Protein AF-A0A6N8IM04-F1 (afdb_monomer)

Structure (mmCIF, N/CA/C/O backbone):
data_AF-A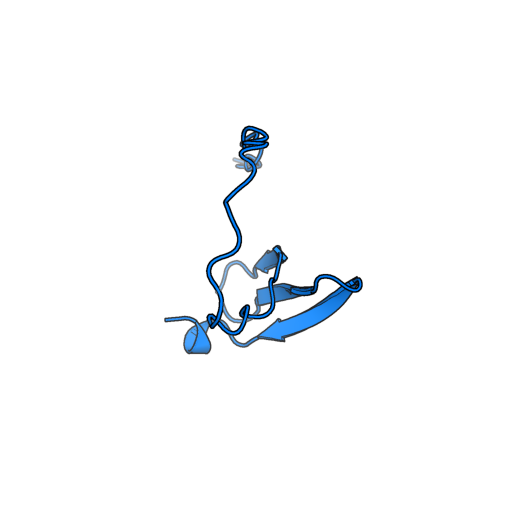0A6N8IM04-F1
#
_entry.id   AF-A0A6N8IM04-F1
#
loop_
_atom_site.group_PDB
_atom_site.id
_atom_site.type_symbol
_atom_site.label_atom_id
_atom_site.label_alt_id
_atom_site.label_comp_id
_atom_site.label_asym_id
_atom_site.label_entity_id
_atom_site.label_seq_id
_atom_site.pdbx_PDB_ins_code
_atom_site.Cartn_x
_atom_site.Cartn_y
_atom_site.Cartn_z
_atom_site.occupancy
_atom_site.B_iso_or_equiv
_atom_site.auth_seq_id
_atom_site.auth_comp_id
_atom_site.auth_asym_id
_atom_site.auth_atom_id
_atom_site.pdbx_PDB_model_num
ATOM 1 N N . GLY A 1 1 ? -13.219 20.560 5.926 1.00 37.59 1 GLY A N 1
ATOM 2 C CA . GLY A 1 1 ? -11.780 20.488 6.214 1.00 37.59 1 GLY A CA 1
ATOM 3 C C . GLY A 1 1 ? -11.250 19.286 5.488 1.00 37.59 1 GLY A C 1
ATOM 4 O O . GLY A 1 1 ? -11.481 18.177 5.941 1.00 37.59 1 GLY A O 1
ATOM 5 N N . GLU A 1 2 ? -10.669 19.500 4.319 1.00 44.19 2 GLU A N 1
ATOM 6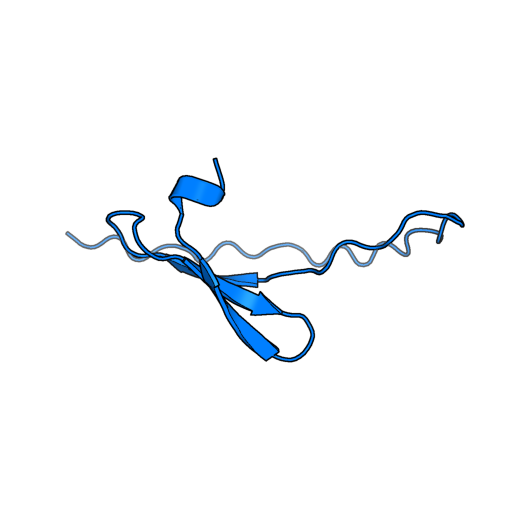 C CA . GLU A 1 2 ? -10.096 18.435 3.498 1.00 44.19 2 GLU A CA 1
ATOM 7 C C . GLU A 1 2 ? -8.583 18.425 3.692 1.00 44.19 2 GLU A C 1
ATOM 9 O O . GLU A 1 2 ? -7.973 19.495 3.685 1.00 44.19 2 GLU A O 1
ATOM 14 N N . PRO A 1 3 ? -7.964 17.244 3.805 1.00 47.59 3 PRO A N 1
ATOM 15 C CA . PRO A 1 3 ? -6.588 17.098 3.381 1.00 47.59 3 PRO A CA 1
ATOM 16 C C . PRO A 1 3 ? -6.529 16.085 2.235 1.00 47.59 3 PRO A C 1
ATOM 18 O O . PRO A 1 3 ? -6.570 14.876 2.445 1.00 47.59 3 PRO A O 1
ATOM 21 N N . ALA A 1 4 ? -6.423 16.594 1.011 1.00 50.59 4 ALA A N 1
ATOM 22 C CA . ALA A 1 4 ? -5.893 15.847 -0.118 1.00 50.59 4 ALA A CA 1
ATOM 23 C C . ALA A 1 4 ? -4.498 16.408 -0.401 1.00 50.59 4 ALA A C 1
ATOM 25 O O . ALA A 1 4 ? -4.365 17.468 -1.005 1.00 50.59 4 ALA A O 1
ATOM 26 N N . ALA A 1 5 ? -3.456 15.739 0.086 1.00 48.91 5 ALA A N 1
ATOM 27 C CA . ALA A 1 5 ? -2.088 16.078 -0.283 1.00 48.91 5 ALA A CA 1
ATOM 28 C C . ALA A 1 5 ? -1.171 14.868 -0.101 1.00 48.91 5 ALA A C 1
ATOM 30 O O . ALA A 1 5 ? -0.575 14.687 0.953 1.00 48.91 5 ALA A O 1
ATOM 31 N N . CYS A 1 6 ? -1.021 14.078 -1.162 1.00 40.31 6 CYS A N 1
ATOM 32 C CA . CYS A 1 6 ? 0.112 13.168 -1.324 1.00 40.31 6 CYS A CA 1
ATOM 33 C C . CYS A 1 6 ? 0.694 13.369 -2.730 1.00 40.31 6 CYS A C 1
ATOM 35 O O . CYS A 1 6 ? 0.654 12.484 -3.575 1.00 40.31 6 CYS A O 1
ATOM 37 N N . GLY A 1 7 ? 1.165 14.587 -3.004 1.00 51.09 7 GLY A N 1
ATOM 38 C CA . GLY A 1 7 ? 1.893 14.946 -4.222 1.00 51.09 7 GLY A CA 1
ATOM 39 C C . GLY A 1 7 ? 3.356 15.228 -3.899 1.00 51.09 7 GLY A C 1
ATOM 40 O O . GLY A 1 7 ? 3.787 16.372 -3.977 1.00 51.09 7 GLY A O 1
ATOM 41 N N . GLY A 1 8 ? 4.099 14.210 -3.462 1.00 37.34 8 GLY A N 1
ATOM 42 C CA . GLY A 1 8 ? 5.550 14.289 -3.298 1.00 37.34 8 GLY A CA 1
ATOM 43 C C . GLY A 1 8 ? 6.232 13.712 -4.532 1.00 37.34 8 GLY A C 1
ATOM 44 O O . GLY A 1 8 ? 6.193 12.503 -4.738 1.00 37.34 8 GLY A O 1
ATOM 45 N N . ALA A 1 9 ? 6.824 14.569 -5.364 1.00 48.94 9 ALA A N 1
ATOM 46 C CA . ALA A 1 9 ? 7.680 14.141 -6.464 1.00 48.94 9 ALA A CA 1
ATOM 47 C C . ALA A 1 9 ? 8.896 13.389 -5.898 1.00 48.94 9 ALA A C 1
ATOM 49 O O . ALA A 1 9 ? 9.678 13.957 -5.136 1.00 48.94 9 ALA A O 1
ATOM 50 N N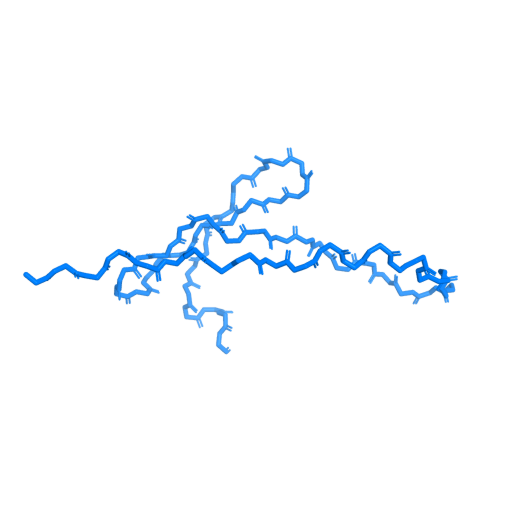 . VAL A 1 10 ? 9.046 12.114 -6.255 1.00 58.25 10 VAL A N 1
ATOM 51 C CA . VAL A 1 10 ? 10.285 11.366 -6.017 1.00 58.25 10 VAL A CA 1
ATOM 52 C C . VAL A 1 10 ? 11.283 11.733 -7.122 1.00 58.25 10 VAL A C 1
ATOM 54 O O . VAL A 1 10 ? 10.901 11.699 -8.294 1.00 58.25 10 VAL A O 1
ATOM 57 N N . PRO A 1 11 ? 12.524 12.141 -6.804 1.00 51.94 11 PRO A N 1
ATOM 58 C CA . PRO A 1 11 ? 13.517 12.410 -7.834 1.00 51.94 11 PRO A CA 1
ATOM 59 C C . PRO A 1 11 ? 13.956 11.106 -8.515 1.00 51.94 11 PRO A C 1
ATOM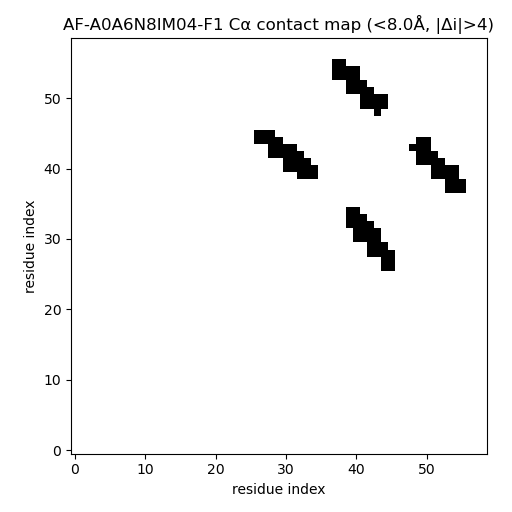 61 O O . PRO A 1 11 ? 14.173 10.082 -7.864 1.00 51.94 11 PRO A O 1
ATOM 64 N N . ASP A 1 12 ? 14.058 11.176 -9.841 1.00 52.31 12 ASP A N 1
ATOM 65 C CA . ASP A 1 12 ? 14.569 10.136 -10.733 1.00 52.31 12 ASP A CA 1
ATOM 66 C C . ASP A 1 12 ? 16.086 9.989 -10.531 1.00 52.31 12 ASP A C 1
ATOM 68 O O . ASP A 1 12 ? 16.895 10.674 -11.152 1.00 52.31 12 ASP A O 1
ATOM 72 N N . GLU A 1 13 ? 16.489 9.131 -9.594 1.00 52.09 13 GLU A N 1
ATOM 73 C CA . GLU A 1 13 ? 17.893 8.761 -9.404 1.00 52.09 13 GLU A CA 1
ATOM 74 C C . GLU A 1 13 ? 18.266 7.654 -10.401 1.00 52.09 13 GLU A C 1
ATOM 76 O O . GLU A 1 13 ? 18.323 6.463 -10.075 1.00 52.09 13 GLU A O 1
ATOM 81 N N . ALA A 1 14 ? 18.540 8.064 -11.641 1.00 53.34 14 ALA A N 1
ATOM 82 C CA . ALA A 1 14 ? 19.196 7.259 -12.668 1.00 53.34 14 ALA A CA 1
ATOM 83 C C . ALA A 1 14 ? 20.676 7.001 -12.308 1.00 53.34 14 ALA A C 1
ATOM 85 O O . ALA A 1 14 ? 21.605 7.469 -12.965 1.00 53.34 14 ALA A O 1
ATOM 86 N N . GLY A 1 15 ? 20.911 6.250 -11.231 1.00 45.19 15 GLY A N 1
ATOM 87 C CA . GLY A 1 15 ? 22.222 5.738 -10.848 1.00 45.19 15 GLY A CA 1
ATOM 88 C C . GLY A 1 15 ? 22.373 4.285 -11.286 1.00 45.19 15 GLY A C 1
ATOM 89 O O . GLY A 1 15 ? 21.800 3.388 -10.666 1.00 45.19 15 GLY A O 1
ATOM 90 N N . SER A 1 16 ? 23.163 4.029 -12.332 1.00 55.72 16 SER A N 1
ATOM 91 C CA . SER A 1 16 ? 23.538 2.680 -12.781 1.00 55.72 16 SER A CA 1
ATOM 92 C C . SER A 1 16 ? 24.277 1.920 -11.672 1.00 55.72 16 SER A C 1
ATOM 94 O O . SER A 1 16 ? 25.502 1.970 -11.554 1.00 55.72 16 SER A O 1
ATOM 96 N N . ARG A 1 17 ? 23.525 1.219 -10.818 1.00 58.34 17 ARG A N 1
ATOM 97 C CA . ARG A 1 17 ? 24.064 0.395 -9.736 1.00 58.34 17 ARG A CA 1
ATOM 98 C C . ARG A 1 17 ? 24.616 -0.901 -10.323 1.00 58.34 17 ARG A C 1
ATOM 100 O O . ARG A 1 17 ? 23.858 -1.775 -10.727 1.00 58.34 17 ARG A O 1
ATOM 107 N N . VAL A 1 18 ? 25.944 -1.007 -10.326 1.00 56.97 18 VAL A N 1
ATOM 108 C CA . VAL A 1 18 ? 26.721 -2.201 -10.691 1.00 56.97 18 VAL A CA 1
ATOM 109 C C . VAL A 1 18 ? 26.087 -3.461 -10.084 1.00 56.97 18 VAL A C 1
ATOM 111 O O . VAL A 1 18 ? 25.934 -3.564 -8.860 1.00 56.97 18 VAL A O 1
ATOM 114 N N . GLU A 1 19 ? 25.695 -4.408 -10.939 1.00 57.41 19 GLU A N 1
ATOM 115 C CA . GLU A 1 19 ? 25.065 -5.662 -10.524 1.00 57.41 19 GLU A CA 1
ATOM 116 C C . GLU A 1 19 ? 26.094 -6.551 -9.814 1.00 57.41 19 GLU A C 1
ATOM 118 O O . GLU A 1 19 ? 26.995 -7.115 -10.428 1.00 57.41 19 GLU A O 1
ATOM 12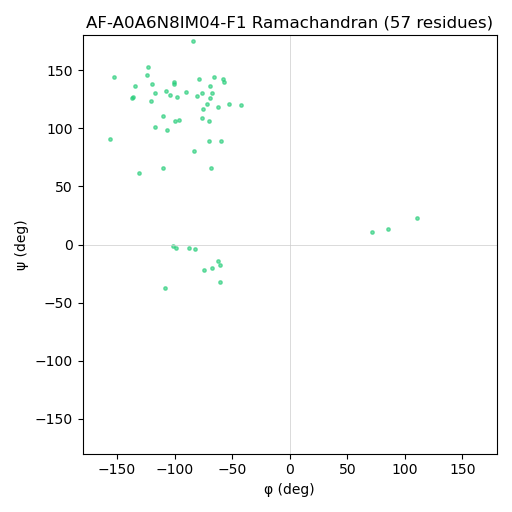3 N N . GLN A 1 20 ? 25.986 -6.654 -8.486 1.00 62.03 20 GLN A N 1
ATOM 124 C CA . GLN A 1 20 ? 26.763 -7.631 -7.722 1.00 62.03 20 GLN A CA 1
ATOM 125 C C . GLN A 1 20 ? 26.131 -9.019 -7.905 1.00 62.03 20 GLN A C 1
ATOM 127 O O . GLN A 1 20 ? 24.919 -9.143 -7.695 1.00 62.03 20 GLN A O 1
ATOM 132 N N . PRO A 1 21 ? 26.914 -10.055 -8.252 1.00 59.31 21 PRO A N 1
ATOM 133 C CA . PRO A 1 21 ? 26.387 -11.395 -8.456 1.00 59.31 21 PRO A CA 1
ATOM 134 C C . PRO A 1 21 ? 25.943 -11.980 -7.108 1.00 59.31 21 PRO A C 1
ATOM 136 O O . PRO A 1 21 ? 26.723 -12.012 -6.159 1.00 59.31 21 PRO A O 1
ATO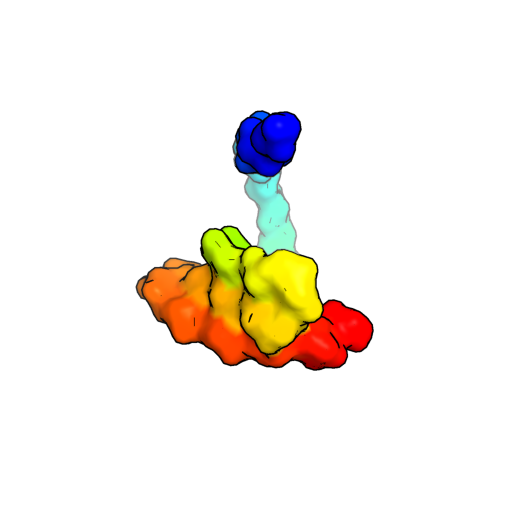M 139 N N . GLY A 1 22 ? 24.686 -12.429 -7.024 1.00 60.97 22 GLY A N 1
ATOM 140 C CA . GLY A 1 22 ? 24.202 -13.257 -5.911 1.00 60.97 22 GLY A CA 1
ATOM 141 C C . GLY A 1 22 ? 23.198 -12.633 -4.937 1.00 60.97 22 GLY A C 1
ATOM 142 O O . GLY A 1 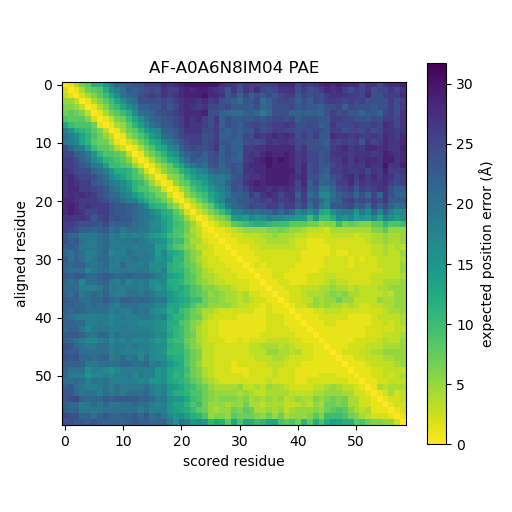22 ? 23.095 -13.113 -3.815 1.00 60.97 22 GLY A O 1
ATOM 143 N N . ARG A 1 23 ? 22.439 -11.599 -5.319 1.00 65.44 23 ARG A N 1
ATOM 144 C CA . ARG A 1 23 ? 21.264 -11.176 -4.531 1.00 65.44 23 ARG A CA 1
ATOM 145 C C . ARG A 1 23 ? 20.010 -11.505 -5.317 1.00 65.44 23 ARG A C 1
ATOM 147 O O . ARG A 1 23 ? 19.769 -10.885 -6.352 1.00 65.44 23 ARG A O 1
ATOM 154 N N . GLU A 1 24 ? 19.242 -12.476 -4.840 1.00 73.31 24 GLU A N 1
ATOM 155 C CA . GLU A 1 24 ? 17.878 -12.680 -5.317 1.00 73.31 24 GLU A CA 1
ATOM 156 C C . GLU A 1 24 ? 17.142 -11.345 -5.189 1.00 73.31 24 GLU A C 1
ATOM 158 O O . GLU A 1 24 ? 17.126 -10.717 -4.125 1.00 73.31 24 GLU A O 1
ATOM 163 N N . ARG A 1 25 ? 16.641 -10.834 -6.314 1.00 81.75 25 ARG A N 1
ATOM 164 C CA . ARG A 1 25 ? 15.882 -9.590 -6.308 1.00 81.75 25 ARG A CA 1
ATOM 165 C C . ARG A 1 25 ? 14.512 -9.912 -5.736 1.00 81.75 25 ARG A C 1
ATOM 167 O O . ARG A 1 25 ? 13.772 -10.687 -6.330 1.00 81.75 25 ARG A O 1
ATOM 174 N N . PHE A 1 26 ? 14.188 -9.313 -4.595 1.00 86.56 26 PHE A N 1
ATOM 175 C CA . PHE A 1 26 ? 12.819 -9.326 -4.101 1.00 86.56 26 PHE A CA 1
ATOM 176 C C . PHE A 1 26 ? 11.890 -8.711 -5.146 1.00 86.56 26 PHE A C 1
ATOM 178 O O . PHE A 1 26 ? 12.260 -7.737 -5.812 1.00 86.56 26 PHE A O 1
ATOM 185 N N . ALA A 1 27 ? 10.691 -9.280 -5.258 1.00 89.94 27 ALA A N 1
ATOM 186 C CA . ALA A 1 27 ? 9.629 -8.699 -6.060 1.00 89.94 27 ALA A CA 1
ATOM 187 C C . ALA A 1 27 ? 9.338 -7.270 -5.582 1.00 89.94 27 ALA A C 1
ATOM 189 O O . ALA A 1 27 ? 9.366 -6.980 -4.380 1.00 89.94 27 ALA A O 1
ATOM 190 N N . ARG A 1 28 ? 9.098 -6.371 -6.536 1.00 91.94 28 ARG A N 1
ATOM 191 C CA . ARG A 1 28 ? 8.798 -4.967 -6.260 1.00 91.94 28 ARG A CA 1
ATOM 192 C C . ARG A 1 28 ? 7.303 -4.735 -6.357 1.00 91.94 28 ARG A C 1
ATOM 194 O O . ARG A 1 28 ? 6.647 -5.247 -7.258 1.00 91.94 28 ARG A O 1
ATOM 201 N N . PHE A 1 29 ? 6.798 -3.922 -5.442 1.00 94.50 29 PHE A N 1
ATOM 202 C CA . PHE A 1 29 ? 5.385 -3.603 -5.348 1.00 94.50 29 PHE A CA 1
ATOM 203 C C . PHE A 1 29 ? 5.204 -2.103 -5.153 1.00 94.50 29 PHE A C 1
ATOM 205 O O . PHE A 1 29 ? 5.906 -1.482 -4.351 1.00 94.50 29 PHE A O 1
ATOM 212 N N . ARG A 1 30 ? 4.247 -1.518 -5.871 1.00 95.81 30 ARG A N 1
ATOM 213 C CA . ARG A 1 30 ? 3.834 -0.122 -5.721 1.00 95.81 30 ARG A CA 1
ATOM 214 C C . ARG A 1 30 ? 2.516 -0.066 -4.964 1.00 95.81 30 ARG A C 1
ATOM 216 O O . ARG A 1 30 ? 1.564 -0.726 -5.359 1.00 95.81 30 ARG A O 1
ATOM 223 N N . ASN A 1 31 ? 2.436 0.735 -3.903 1.00 94.31 31 ASN A N 1
ATOM 224 C CA . ASN A 1 31 ? 1.164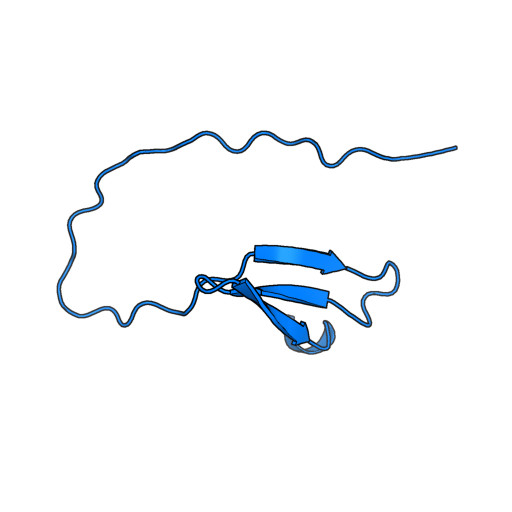 0.970 -3.220 1.00 94.31 31 ASN A CA 1
ATOM 225 C C . ASN A 1 31 ? 0.210 1.757 -4.135 1.00 94.31 31 ASN A C 1
ATOM 227 O O . ASN A 1 31 ? 0.596 2.783 -4.701 1.00 94.31 31 ASN A O 1
ATOM 231 N N . LEU A 1 32 ? -1.019 1.263 -4.271 1.00 96.62 32 LEU A N 1
ATOM 232 C CA . LEU A 1 32 ? -2.092 1.920 -5.016 1.00 96.62 32 LEU A CA 1
ATOM 233 C C . LEU A 1 32 ? -3.172 2.486 -4.098 1.00 96.62 32 LEU A C 1
ATOM 235 O O . LEU A 1 32 ? -3.758 3.526 -4.400 1.00 96.62 32 LEU A O 1
ATOM 239 N N . TYR A 1 33 ? -3.474 1.772 -3.016 1.00 95.19 33 TYR A N 1
ATOM 240 C CA . TYR A 1 33 ? -4.544 2.133 -2.102 1.00 95.19 33 TYR A CA 1
ATOM 241 C C . TYR A 1 33 ? -4.271 1.607 -0.698 1.00 95.19 33 TYR A C 1
ATOM 243 O O . TYR A 1 33 ? -3.786 0.489 -0.519 1.00 95.19 33 TYR A O 1
ATOM 251 N N . GLU A 1 34 ? -4.673 2.399 0.288 1.00 93.88 34 GLU A N 1
ATOM 252 C CA . GLU A 1 34 ? -4.736 2.013 1.688 1.00 93.88 34 GLU A CA 1
ATOM 253 C C . GLU A 1 34 ? -6.056 2.515 2.280 1.00 93.88 34 GLU A C 1
ATOM 255 O O . GLU A 1 34 ? -6.413 3.693 2.158 1.00 93.88 34 GLU A O 1
ATOM 260 N N . SER A 1 35 ? -6.809 1.606 2.900 1.00 92.38 35 SER A N 1
ATOM 261 C CA . SER A 1 35 ? -8.003 1.964 3.666 1.00 92.38 35 SER A CA 1
ATOM 262 C C . SER A 1 35 ? -7.607 2.785 4.893 1.00 92.38 35 SER A C 1
ATOM 264 O O . SER A 1 35 ? -6.611 2.480 5.540 1.00 92.38 35 SER A O 1
ATOM 266 N N . ARG A 1 36 ? -8.421 3.772 5.281 1.00 92.38 36 ARG A N 1
ATOM 267 C CA . ARG A 1 36 ? -8.128 4.649 6.435 1.00 92.38 36 ARG A CA 1
ATOM 268 C C . ARG A 1 36 ? -7.999 3.904 7.762 1.00 92.38 36 ARG A C 1
ATOM 270 O O . ARG A 1 36 ? -7.283 4.354 8.646 1.00 92.38 36 ARG A O 1
ATOM 277 N N . ASP A 1 37 ? -8.743 2.817 7.908 1.00 90.06 37 ASP A N 1
ATOM 278 C CA . ASP A 1 37 ? -8.721 1.928 9.069 1.00 90.06 37 ASP A CA 1
ATOM 279 C C . ASP A 1 37 ? -7.577 0.901 9.023 1.00 90.06 37 ASP A C 1
ATOM 281 O O . ASP A 1 37 ? -7.388 0.158 9.982 1.00 90.06 37 ASP A O 1
ATOM 285 N N . GLY A 1 38 ? -6.801 0.869 7.935 1.00 86.81 38 GLY A N 1
ATOM 286 C CA . GLY A 1 38 ? -5.664 -0.030 7.769 1.00 86.81 38 GLY A CA 1
ATOM 287 C C . GLY A 1 38 ? -6.033 -1.502 7.567 1.00 86.81 38 GLY A C 1
ATOM 288 O O . GLY A 1 38 ? -5.147 -2.340 7.617 1.00 86.81 38 GLY A O 1
ATOM 289 N N . SER A 1 39 ? -7.297 -1.872 7.338 1.00 89.62 39 SER A N 1
ATOM 290 C CA . SER A 1 39 ? -7.646 -3.284 7.095 1.00 89.62 39 SER A CA 1
ATOM 291 C C . SER A 1 39 ? -7.244 -3.794 5.708 1.00 89.62 39 SER A C 1
ATOM 293 O O . SER A 1 39 ? -7.084 -5.000 5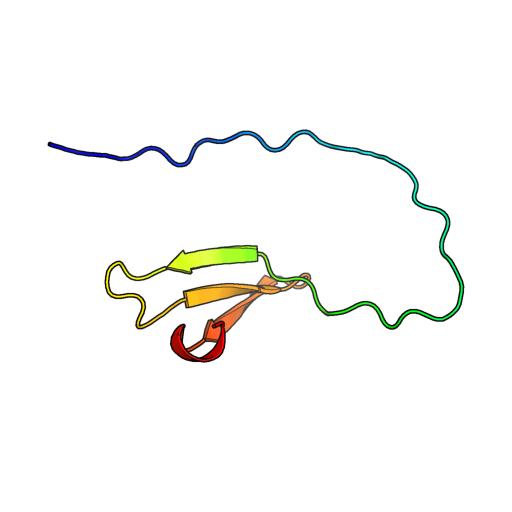.518 1.00 89.62 39 SER A O 1
ATOM 295 N N . LEU A 1 40 ? -7.066 -2.898 4.735 1.00 90.25 40 LEU A N 1
ATOM 296 C CA . LEU A 1 40 ? -6.785 -3.249 3.348 1.00 90.25 40 LEU A CA 1
ATOM 297 C C . LEU A 1 40 ? -5.700 -2.360 2.744 1.00 90.25 40 LEU A C 1
ATOM 299 O O . LEU A 1 40 ? -5.859 -1.140 2.651 1.00 90.25 40 LEU A O 1
ATOM 303 N N . CYS A 1 41 ? -4.669 -3.001 2.200 1.00 94.25 41 CYS A N 1
ATOM 304 C CA . CYS A 1 41 ? -3.714 -2.368 1.297 1.00 94.25 41 CYS A CA 1
ATOM 305 C C . CYS A 1 41 ? -3.738 -3.079 -0.062 1.00 94.25 41 CYS A C 1
ATOM 307 O O . CYS A 1 41 ? -3.777 -4.310 -0.131 1.00 94.25 41 CYS A O 1
ATOM 309 N N . VAL A 1 42 ? -3.689 -2.306 -1.148 1.00 95.75 42 VAL A N 1
ATOM 310 C CA . VAL A 1 42 ? -3.605 -2.820 -2.520 1.00 95.75 42 VAL A CA 1
ATOM 311 C C . VAL A 1 42 ? -2.297 -2.370 -3.147 1.00 95.75 42 VAL A C 1
ATOM 313 O O . VAL A 1 42 ? -1.961 -1.183 -3.124 1.00 95.75 42 VAL A O 1
ATOM 316 N N . PHE A 1 43 ? -1.586 -3.324 -3.734 1.00 96.50 43 PHE A N 1
ATOM 317 C CA . PHE A 1 43 ? -0.322 -3.109 -4.416 1.00 96.50 43 PHE A CA 1
ATOM 318 C C . PHE A 1 43 ? -0.382 -3.583 -5.865 1.00 96.50 43 PHE A C 1
ATOM 320 O O . PHE A 1 43 ? -1.129 -4.502 -6.191 1.00 96.50 43 PHE A O 1
ATOM 327 N N . GLU A 1 44 ? 0.438 -2.971 -6.708 1.00 97.75 44 GLU A N 1
ATOM 328 C CA . GLU A 1 44 ? 0.705 -3.386 -8.083 1.00 97.75 44 GLU A CA 1
ATOM 329 C C . GLU A 1 44 ? 2.113 -3.980 -8.176 1.00 97.75 44 GLU A C 1
ATOM 331 O O . GLU A 1 44 ? 3.057 -3.377 -7.655 1.00 97.75 44 GLU A O 1
ATOM 336 N N . ASP A 1 45 ? 2.263 -5.145 -8.807 1.00 95.38 45 ASP A N 1
ATOM 337 C CA . ASP A 1 45 ? 3.577 -5.728 -9.112 1.00 95.38 45 ASP A CA 1
ATOM 338 C C . ASP A 1 45 ? 4.188 -5.168 -10.415 1.00 95.38 45 ASP A C 1
ATOM 340 O O . ASP A 1 45 ? 3.564 -4.401 -11.146 1.00 95.38 45 ASP A O 1
ATOM 344 N N . GLU A 1 46 ? 5.426 -5.557 -10.737 1.00 96.19 46 GLU A N 1
ATOM 345 C CA . GLU A 1 46 ? 6.130 -5.100 -11.954 1.00 96.19 46 GLU A CA 1
ATOM 346 C C . GLU A 1 46 ? 5.445 -5.504 -13.276 1.00 96.19 46 GLU A C 1
ATOM 348 O O . GLU A 1 46 ? 5.774 -4.960 -14.330 1.00 96.19 46 GLU A O 1
ATOM 353 N N . HIS A 1 47 ? 4.494 -6.440 -13.238 1.00 95.56 47 HIS A N 1
ATOM 354 C CA . HIS A 1 47 ? 3.708 -6.901 -14.380 1.00 95.56 47 HIS A CA 1
ATOM 355 C C . HIS A 1 47 ? 2.298 -6.288 -14.431 1.00 95.56 47 HIS A C 1
ATOM 357 O O . HIS A 1 47 ? 1.555 -6.567 -15.374 1.00 95.56 47 HIS A O 1
ATOM 363 N N . GLY A 1 48 ? 1.926 -5.449 -13.460 1.00 96.12 48 GLY A N 1
ATOM 364 C CA . GLY A 1 48 ? 0.602 -4.835 -13.369 1.00 96.12 48 GLY A CA 1
ATOM 365 C C . GLY A 1 48 ? -0.447 -5.700 -12.665 1.00 96.12 48 GLY A C 1
ATOM 366 O O . GLY A 1 48 ? -1.642 -5.411 -12.763 1.00 96.12 48 GLY A O 1
ATOM 367 N N . HIS A 1 49 ? -0.056 -6.775 -11.969 1.00 97.31 49 HIS A N 1
ATOM 368 C CA . HIS A 1 49 ? -1.017 -7.548 -11.181 1.00 97.31 49 HIS A CA 1
ATOM 369 C C . HIS A 1 49 ? -1.319 -6.866 -9.855 1.00 97.31 49 HIS A C 1
ATOM 371 O O . HIS A 1 49 ? -0.436 -6.333 -9.182 1.00 97.31 49 HIS A O 1
ATOM 377 N N . LEU A 1 50 ? -2.584 -6.958 -9.451 1.00 96.94 50 LEU A N 1
ATOM 378 C CA . LEU A 1 50 ? -3.055 -6.418 -8.187 1.00 96.94 50 LEU A CA 1
ATOM 379 C C . LEU A 1 50 ? -2.942 -7.459 -7.074 1.00 96.94 50 LEU A C 1
ATOM 381 O O . LEU A 1 50 ? -3.433 -8.581 -7.203 1.00 96.94 50 LEU A O 1
ATOM 385 N N . VAL A 1 51 ? -2.358 -7.050 -5.951 1.00 94.94 51 VAL A N 1
ATOM 386 C CA . VAL A 1 51 ? -2.251 -7.845 -4.726 1.00 94.94 51 VAL A CA 1
ATOM 387 C C . VAL A 1 51 ? -2.944 -7.102 -3.590 1.00 94.94 51 VAL A C 1
ATOM 389 O O . VAL A 1 51 ? -2.594 -5.966 -3.281 1.00 94.94 51 VAL A O 1
ATOM 392 N N . ALA A 1 52 ? -3.916 -7.754 -2.955 1.00 94.50 52 ALA A N 1
ATOM 393 C CA . ALA A 1 52 ? -4.552 -7.268 -1.736 1.00 94.50 52 ALA A CA 1
ATOM 394 C C . ALA A 1 52 ? -3.919 -7.948 -0.519 1.00 94.50 52 ALA A C 1
ATOM 396 O O . ALA A 1 52 ? -3.848 -9.179 -0.460 1.00 94.50 52 ALA A O 1
ATOM 397 N N . VAL A 1 53 ? -3.472 -7.155 0.450 1.00 88.25 53 VAL A N 1
ATOM 398 C CA . VAL A 1 53 ? -2.889 -7.650 1.702 1.00 88.25 53 VAL A CA 1
ATOM 399 C C . VAL A 1 53 ? -3.641 -7.090 2.905 1.00 88.25 53 VAL A C 1
ATOM 401 O O . VAL A 1 53 ? -4.117 -5.954 2.886 1.00 88.25 53 VAL A O 1
ATOM 404 N N . ASP A 1 54 ? -3.726 -7.906 3.954 1.00 87.44 54 ASP A N 1
ATOM 405 C CA . ASP A 1 54 ? -4.104 -7.456 5.294 1.00 87.44 54 ASP A CA 1
ATOM 406 C C . ASP A 1 54 ? -2.938 -6.647 5.875 1.00 87.44 54 ASP A C 1
ATOM 408 O O . ASP A 1 54 ? -1.822 -7.172 5.971 1.00 87.44 54 ASP A O 1
ATOM 412 N N . ALA A 1 55 ? -3.162 -5.378 6.230 1.00 79.81 55 ALA A N 1
ATOM 413 C CA . ALA A 1 55 ? -2.053 -4.509 6.631 1.00 79.81 55 ALA A CA 1
ATOM 414 C C . ALA A 1 55 ? -1.414 -4.933 7.960 1.00 79.81 55 ALA A C 1
ATOM 416 O O . ALA A 1 55 ? -0.243 -4.638 8.191 1.00 79.81 55 ALA A O 1
ATOM 417 N N . SER A 1 56 ? -2.119 -5.706 8.796 1.00 82.12 56 SER A N 1
ATOM 418 C CA . SER A 1 56 ? -1.547 -6.291 10.018 1.00 82.12 56 SER A CA 1
ATOM 419 C C . SER A 1 56 ? -0.367 -7.228 9.728 1.00 82.12 56 SER A C 1
ATOM 421 O O . SER A 1 56 ? 0.413 -7.517 10.630 1.00 82.12 56 SER A O 1
ATOM 423 N N . LYS A 1 57 ? -0.210 -7.703 8.483 1.00 81.25 57 LYS A N 1
ATOM 424 C CA . LYS A 1 57 ? 0.922 -8.539 8.046 1.00 81.25 57 LYS A CA 1
ATOM 425 C C . LYS A 1 57 ? 2.143 -7.754 7.563 1.00 81.25 57 LYS A C 1
ATOM 427 O O . LYS A 1 57 ? 3.135 -8.378 7.192 1.00 81.25 57 LYS A O 1
ATOM 432 N N . LEU A 1 58 ? 2.062 -6.426 7.515 1.00 74.88 58 LEU A N 1
ATOM 433 C CA . LEU A 1 58 ? 3.150 -5.552 7.064 1.00 74.88 58 LEU A CA 1
ATOM 434 C C . LEU A 1 58 ? 3.965 -4.943 8.223 1.00 74.88 58 LEU A C 1
ATOM 436 O O . LEU A 1 58 ? 4.927 -4.226 7.951 1.00 74.88 58 LEU A O 1
ATOM 440 N N . ALA A 1 59 ? 3.576 -5.205 9.478 1.00 63.72 59 ALA A N 1
ATOM 441 C CA . ALA A 1 59 ? 4.178 -4.660 10.700 1.00 63.72 59 ALA A CA 1
ATOM 442 C C . ALA A 1 59 ? 5.268 -5.557 11.308 1.00 63.72 59 ALA A C 1
ATOM 444 O O . ALA A 1 59 ? 5.137 -6.801 11.226 1.00 63.72 59 ALA A O 1
#

Mean predicted aligned error: 13.51 Å

pLDDT: mean 75.25, std 20.09, range [37.34, 97.75]

Sequence (59 aa):
GEPAACGGAVPDEAGSRVEQPGRERFARFRNLYESRDGSLCVFEDEHGHLVAVDASKLA

Nearest PDB structures (foldseek):
  5xxb-assembly1_A  TM=8.248E-01  e=9.209E-01  Toxoplasma gondii
  4v8p-assembly4_GA  TM=8.247E-01  e=9.801E-01  Tetrahymena thermophila
  6zj3-assembly1_LP  TM=7.466E-01  e=1.043E+00  Euglena gracilis
  8bnx-assembly2_B  TM=8.096E-01  e=2.498E+00  Deferribacter desulfuricans
  7pxd-assembly1_D  TM=7.905E-01  e=5.982E+00  Mycobacterium tuberculosis

Radius of gyration: 15.66 Å; Cα contacts (8 Å, |Δi|>4): 54; chains: 1; bounding box: 38×34×25 Å

Solvent-accessible surface area (backbone atoms only — not comparable to full-atom values): 4223 Å² total; per-residue (Å²): 140,86,87,89,82,87,83,75,85,78,80,86,78,88,64,90,72,79,83,69,92,86,67,85,76,73,87,58,69,44,84,76,48,70,45,95,86,44,67,40,32,34,29,33,39,92,85,70,50,80,45,80,43,56,41,81,74,76,113

Foldseek 3Di:
DDDDDPPDDDDDPPDPDPDDPDDDDPWDWDWDDADPVQQWTWIQTPVGDIDIDGRVVVD

Secondary structure (DSSP, 8-state):
--------PPP---------TT-PPPPPEEEEEE-TTSS-EEEEETTS-EEEE-GGG--

Organism: NCBI:txid1335613